Protein AF-A0A2S6RCK6-F1 (afdb_monomer)

Sequence (88 aa):
MTVTLTIAAEKADNIVFAVEAGMERLRKKFLPERPPEACCHACGGLLYRDYVRLRQIDAEGQPIWLHIGSCLTQFASSRRRAAEARIG

Foldseek 3Di:
DDDDDPDPVVNVVVVVVVVVVVVVVVCVVPVPPDDQCDAAPQPRHGCDDAKDWDPDADPVRHTHMHHPDPSVVVVVVVVVVVVVVVVD

Radius of gyration: 20.72 Å; Cα contacts (8 Å, |Δi|>4): 61; chains: 1; bounding box: 38×21×61 Å

Secondary structure (DSSP, 8-state):
--------HHHHHHHHHHHHHHHHHHHHHS-----TT-B-TTT--B-SSSEEEEEEE-TTSPEEEEETTHHHHHHHHHHHHHHHTTT-

pLDDT: mean 78.56, std 15.23, range [34.44, 94.06]

Solvent-accessible surface area (backbone atoms only — not comparable to full-atom values): 5471 Å² total; per-residue (Å²): 138,84,86,84,80,88,68,57,65,73,63,51,51,56,50,51,53,52,48,52,56,49,50,51,52,50,47,64,74,67,50,76,95,66,61,93,82,45,42,17,72,71,77,63,46,78,67,85,73,66,62,45,75,53,102,46,61,49,97,86,68,45,77,36,30,28,40,68,56,70,46,42,55,51,50,54,52,51,52,50,53,60,52,50,68,72,76,109

Mean predicted aligned error: 12.09 Å

Structure (mmCIF, N/CA/C/O backbone):
data_AF-A0A2S6RCK6-F1
#
_entry.id   AF-A0A2S6RCK6-F1
#
loop_
_atom_site.group_PDB
_atom_site.id
_atom_site.type_symbol
_atom_site.label_atom_id
_atom_site.label_alt_id
_atom_site.label_comp_id
_atom_site.label_asym_id
_atom_site.label_entity_id
_atom_site.label_seq_id
_atom_site.pdbx_PDB_ins_code
_atom_site.Cartn_x
_atom_site.Cartn_y
_atom_site.Cartn_z
_atom_site.occupancy
_atom_site.B_iso_or_equiv
_atom_site.auth_seq_id
_atom_site.auth_comp_id
_atom_site.auth_asym_id
_atom_site.auth_atom_id
_atom_site.pdbx_PDB_model_num
ATOM 1 N N . MET A 1 1 ? -15.984 -2.953 -43.891 1.00 34.44 1 MET A N 1
ATOM 2 C CA . MET A 1 1 ? -14.631 -2.739 -44.449 1.00 34.44 1 MET A CA 1
ATOM 3 C C . MET A 1 1 ? -13.652 -2.759 -43.294 1.00 34.44 1 MET A C 1
ATOM 5 O O . MET A 1 1 ? -13.826 -1.976 -42.371 1.00 34.44 1 MET A O 1
ATOM 9 N N . THR A 1 2 ? -12.686 -3.672 -43.310 1.00 34.72 2 THR A N 1
ATOM 10 C CA . THR A 1 2 ? -11.661 -3.802 -42.265 1.00 34.72 2 THR A CA 1
ATOM 11 C C . THR A 1 2 ? -10.381 -3.176 -42.805 1.00 34.72 2 THR A C 1
ATOM 13 O O . THR A 1 2 ? -9.914 -3.580 -43.866 1.00 34.72 2 THR A O 1
ATOM 16 N N . VAL A 1 3 ? -9.857 -2.148 -42.136 1.00 39.34 3 VAL A N 1
ATOM 17 C CA . VAL A 1 3 ? -8.616 -1.472 -42.540 1.00 39.34 3 VAL A CA 1
ATOM 18 C C . VAL A 1 3 ? -7.461 -2.135 -41.799 1.00 39.34 3 VAL A C 1
ATOM 20 O O . VAL A 1 3 ? -7.303 -1.945 -40.596 1.00 39.34 3 VAL A O 1
ATOM 23 N N . THR A 1 4 ? -6.668 -2.931 -42.512 1.00 42.16 4 THR A N 1
ATOM 24 C CA . THR A 1 4 ? -5.470 -3.575 -41.964 1.00 42.16 4 THR A CA 1
ATOM 25 C C . THR A 1 4 ? -4.271 -2.661 -42.214 1.00 42.16 4 THR A C 1
ATOM 27 O O . THR A 1 4 ? -3.811 -2.527 -43.344 1.00 42.16 4 THR A O 1
ATOM 30 N N . LEU A 1 5 ? -3.793 -1.984 -41.167 1.00 51.62 5 LEU A N 1
ATOM 31 C CA . LEU A 1 5 ? -2.601 -1.131 -41.206 1.00 51.62 5 LEU A CA 1
ATOM 32 C C . LEU A 1 5 ? -1.351 -1.976 -40.935 1.00 51.62 5 LEU A C 1
ATOM 34 O O . LEU A 1 5 ? -1.092 -2.369 -39.799 1.00 51.62 5 LEU A O 1
ATOM 38 N N . THR A 1 6 ? -0.561 -2.239 -41.974 1.00 52.25 6 THR A N 1
ATOM 39 C CA . THR A 1 6 ? 0.749 -2.893 -41.860 1.00 52.25 6 THR A CA 1
ATOM 40 C C . THR A 1 6 ? 1.778 -1.866 -41.381 1.00 52.25 6 THR A C 1
ATOM 42 O O . THR A 1 6 ? 2.424 -1.179 -42.172 1.00 52.25 6 THR A O 1
ATOM 45 N N . ILE A 1 7 ? 1.900 -1.700 -40.064 1.00 55.88 7 ILE A N 1
ATOM 46 C CA . ILE A 1 7 ? 2.973 -0.898 -39.468 1.00 55.88 7 ILE A CA 1
ATOM 47 C C . ILE A 1 7 ? 4.248 -1.744 -39.556 1.00 55.88 7 ILE A C 1
ATOM 49 O O . ILE A 1 7 ? 4.311 -2.820 -38.968 1.00 55.88 7 ILE A O 1
ATOM 53 N N . ALA A 1 8 ? 5.244 -1.294 -40.326 1.00 54.91 8 ALA A N 1
ATOM 54 C CA . ALA A 1 8 ? 6.557 -1.940 -40.372 1.00 54.91 8 ALA A CA 1
ATOM 55 C C . ALA A 1 8 ? 7.094 -2.092 -38.937 1.00 54.91 8 ALA A C 1
ATOM 57 O O . ALA A 1 8 ? 7.093 -1.107 -38.198 1.00 54.91 8 ALA A O 1
ATOM 58 N N . ALA A 1 9 ? 7.504 -3.304 -38.547 1.00 55.72 9 ALA A N 1
ATOM 59 C CA . ALA A 1 9 ? 7.821 -3.674 -37.161 1.00 55.72 9 ALA A CA 1
ATOM 60 C C . ALA A 1 9 ? 8.748 -2.663 -36.452 1.00 55.72 9 ALA A C 1
ATOM 62 O O . ALA A 1 9 ? 8.456 -2.241 -35.339 1.00 55.72 9 ALA A O 1
ATOM 63 N N . GLU A 1 10 ? 9.750 -2.130 -37.158 1.00 54.78 10 GLU A N 1
ATOM 64 C CA . GLU A 1 10 ? 10.670 -1.103 -36.641 1.00 54.78 10 GLU A CA 1
ATOM 65 C C . GLU A 1 10 ? 9.970 0.198 -36.197 1.00 54.78 10 GLU A C 1
ATOM 67 O O . GLU A 1 10 ? 10.394 0.866 -35.254 1.00 54.78 10 GLU A O 1
ATOM 72 N N . LYS A 1 11 ? 8.877 0.600 -36.858 1.00 54.78 11 LYS A N 1
ATOM 73 C CA . LYS A 1 11 ? 8.086 1.777 -36.456 1.00 54.78 11 LYS A CA 1
ATOM 74 C C . LYS A 1 11 ? 7.189 1.480 -35.257 1.00 54.78 11 LYS A C 1
ATOM 76 O O . LYS A 1 11 ? 6.923 2.393 -34.479 1.00 54.78 11 LYS A O 1
ATOM 81 N N . ALA A 1 12 ? 6.737 0.236 -35.103 1.00 59.06 12 ALA A N 1
ATOM 82 C CA . ALA A 1 12 ? 5.977 -0.188 -33.933 1.00 59.06 12 ALA A CA 1
ATOM 83 C C . ALA A 1 12 ? 6.871 -0.208 -32.682 1.00 59.06 12 ALA A C 1
ATOM 85 O O . ALA A 1 12 ? 6.471 0.332 -31.652 1.00 59.06 12 ALA A O 1
ATOM 86 N N . ASP A 1 13 ? 8.106 -0.699 -32.804 1.00 61.03 13 ASP A N 1
ATOM 87 C CA . ASP A 1 13 ? 9.079 -0.723 -31.705 1.00 61.03 13 ASP A CA 1
ATOM 88 C C . ASP A 1 13 ? 9.384 0.689 -31.187 1.00 61.03 13 ASP A C 1
ATOM 90 O O . ASP A 1 13 ? 9.360 0.942 -29.984 1.00 61.03 13 ASP A O 1
ATOM 94 N N . ASN A 1 14 ? 9.567 1.657 -32.090 1.00 68.19 14 ASN A N 1
ATOM 95 C CA . ASN A 1 14 ? 9.793 3.058 -31.721 1.00 68.19 14 ASN A CA 1
ATOM 96 C C . ASN A 1 14 ? 8.623 3.679 -30.938 1.00 68.19 14 ASN A C 1
ATOM 98 O O . ASN A 1 14 ? 8.837 4.491 -30.034 1.00 68.19 14 ASN A O 1
ATOM 102 N N . ILE A 1 15 ? 7.383 3.300 -31.264 1.00 70.00 15 ILE A N 1
ATOM 103 C CA . ILE A 1 15 ? 6.195 3.752 -30.531 1.00 70.00 15 ILE A CA 1
ATOM 104 C C . ILE A 1 15 ? 6.172 3.120 -29.138 1.00 70.00 15 ILE A C 1
ATOM 106 O O . ILE A 1 15 ? 5.939 3.829 -28.159 1.00 70.00 15 ILE A O 1
ATOM 110 N N . VAL A 1 16 ? 6.460 1.820 -29.032 1.00 71.69 16 VAL A N 1
ATOM 111 C CA . VAL A 1 16 ? 6.515 1.107 -27.746 1.00 71.69 16 VAL A CA 1
ATOM 112 C C . VAL A 1 16 ? 7.574 1.724 -26.832 1.00 71.69 16 VAL A C 1
ATOM 114 O O . VAL A 1 16 ? 7.244 2.120 -25.716 1.00 71.69 16 VAL A O 1
ATOM 117 N N . PHE A 1 17 ? 8.797 1.938 -27.322 1.00 74.19 17 PHE A N 1
ATOM 118 C CA . PHE A 1 17 ? 9.861 2.578 -26.540 1.00 74.19 17 PHE A CA 1
ATOM 119 C C . PHE A 1 17 ? 9.487 3.989 -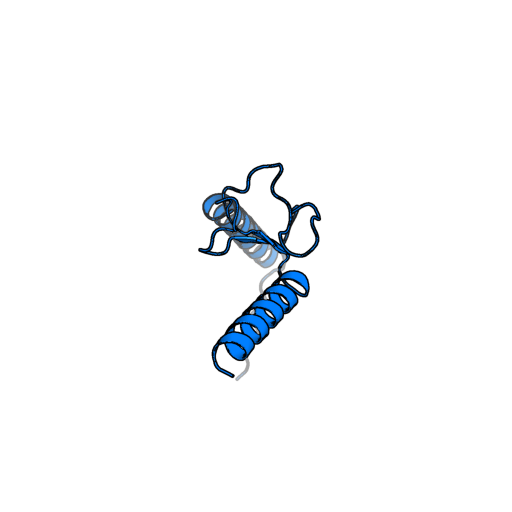26.070 1.00 74.19 17 PHE A C 1
ATOM 121 O O . PHE A 1 17 ? 9.752 4.360 -24.924 1.00 74.19 17 PHE A O 1
ATOM 128 N N . ALA A 1 18 ? 8.850 4.792 -26.927 1.00 73.81 18 ALA A N 1
ATOM 129 C CA . ALA A 1 18 ? 8.411 6.135 -26.556 1.00 73.81 18 ALA A CA 1
ATOM 130 C C . ALA A 1 18 ? 7.327 6.108 -25.463 1.00 73.81 18 ALA A C 1
ATOM 132 O O . ALA A 1 18 ? 7.352 6.941 -24.548 1.00 73.81 18 ALA A O 1
ATOM 133 N N . VAL A 1 19 ? 6.405 5.143 -25.536 1.00 72.69 19 VAL A N 1
ATOM 134 C CA . VAL A 1 19 ? 5.363 4.922 -24.526 1.00 72.69 19 VAL A CA 1
ATOM 135 C C . VAL A 1 19 ? 5.981 4.470 -23.207 1.00 72.69 19 VAL A C 1
ATOM 137 O O . VAL A 1 19 ? 5.687 5.072 -22.176 1.00 72.69 19 VAL A O 1
ATOM 140 N N . GLU A 1 20 ? 6.883 3.489 -23.217 1.00 77.31 20 GLU A N 1
ATOM 141 C CA . GLU A 1 20 ? 7.570 3.007 -22.014 1.00 77.31 20 GLU A CA 1
ATOM 142 C C . GLU A 1 20 ? 8.390 4.115 -21.343 1.00 77.31 20 GLU A C 1
ATOM 144 O O . GLU A 1 20 ? 8.261 4.346 -20.139 1.00 77.31 20 GLU A O 1
ATOM 149 N N . ALA A 1 21 ? 9.153 4.891 -22.119 1.00 78.19 21 ALA A N 1
ATOM 150 C CA . ALA A 1 21 ? 9.896 6.041 -21.609 1.00 78.19 21 ALA A CA 1
ATOM 151 C C . ALA A 1 21 ? 8.966 7.135 -21.047 1.00 78.19 21 ALA A C 1
ATOM 153 O O . ALA A 1 21 ? 9.292 7.800 -20.060 1.00 78.19 21 ALA A O 1
ATOM 154 N N . GLY A 1 22 ? 7.797 7.342 -21.661 1.00 77.88 22 GLY A N 1
ATOM 155 C CA . GLY A 1 22 ? 6.749 8.225 -21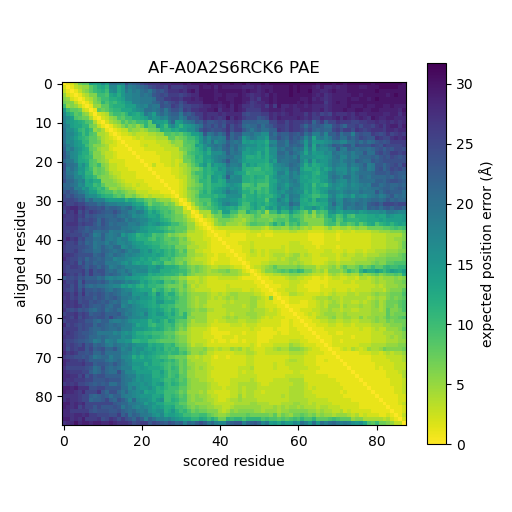.149 1.00 77.88 22 GLY A CA 1
ATOM 156 C C . GLY A 1 22 ? 6.187 7.747 -19.810 1.00 77.88 22 GLY A C 1
ATOM 157 O O . GLY A 1 22 ? 6.124 8.528 -18.859 1.00 77.88 22 GLY A O 1
ATOM 158 N N . MET A 1 23 ? 5.847 6.463 -19.723 1.00 75.81 23 MET A N 1
ATOM 159 C CA . MET A 1 23 ? 5.323 5.824 -18.517 1.00 75.81 23 MET A CA 1
ATOM 160 C C . MET A 1 23 ? 6.334 5.850 -17.374 1.00 75.81 23 MET A C 1
ATOM 162 O O . MET A 1 23 ? 5.958 6.172 -16.252 1.00 75.81 23 MET A O 1
ATOM 166 N N . GLU A 1 24 ? 7.617 5.616 -17.646 1.00 75.50 24 GLU A N 1
ATOM 167 C CA . GLU A 1 24 ? 8.673 5.680 -16.633 1.00 75.50 24 GLU A CA 1
ATOM 168 C C . GLU A 1 24 ? 8.871 7.108 -16.096 1.00 75.50 24 GLU A C 1
ATOM 170 O O . GLU A 1 24 ? 9.015 7.317 -14.890 1.00 75.50 24 GLU A O 1
ATOM 175 N N . ARG A 1 25 ? 8.798 8.133 -16.960 1.00 77.56 25 ARG A N 1
ATOM 176 C CA . ARG A 1 25 ? 8.831 9.544 -16.525 1.00 77.56 25 ARG A CA 1
ATOM 177 C C . ARG A 1 25 ? 7.630 9.911 -15.660 1.00 77.56 25 ARG A C 1
ATOM 179 O O . ARG A 1 25 ? 7.797 10.589 -14.647 1.00 77.56 25 ARG A O 1
ATOM 186 N N . LEU A 1 26 ? 6.431 9.469 -16.038 1.00 72.94 26 LEU A N 1
ATOM 187 C CA . LEU A 1 26 ? 5.222 9.677 -15.239 1.00 72.94 26 LEU A CA 1
ATOM 188 C C . LEU A 1 26 ? 5.319 8.936 -13.905 1.00 72.94 26 LEU A C 1
ATOM 190 O O . LEU A 1 26 ? 5.032 9.522 -12.865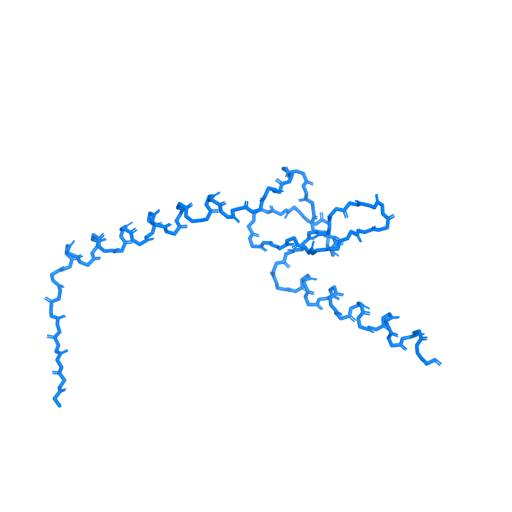 1.00 72.94 26 LEU A O 1
ATOM 194 N N . ARG A 1 27 ? 5.809 7.694 -13.918 1.00 69.69 27 ARG A N 1
ATOM 195 C CA . ARG A 1 27 ? 6.049 6.903 -12.714 1.00 69.69 27 ARG A CA 1
ATOM 196 C C . ARG A 1 27 ? 6.993 7.633 -11.770 1.00 69.69 27 ARG A C 1
ATOM 198 O O . ARG A 1 27 ? 6.656 7.745 -10.606 1.00 69.69 27 ARG A O 1
ATOM 205 N N . LYS A 1 28 ? 8.107 8.194 -12.254 1.00 69.56 28 LYS A N 1
ATOM 206 C CA . LYS A 1 28 ? 9.034 9.008 -11.443 1.00 69.56 28 LYS A CA 1
ATOM 207 C C . LYS A 1 28 ? 8.400 10.291 -10.910 1.00 69.56 28 LYS A C 1
ATOM 209 O O . LYS A 1 28 ? 8.604 10.625 -9.751 1.00 69.56 28 LYS A O 1
ATOM 214 N N . LYS A 1 29 ? 7.621 11.000 -11.733 1.00 69.62 29 LYS A N 1
ATOM 215 C CA . LYS A 1 29 ? 6.966 12.262 -11.349 1.00 69.62 29 LYS A CA 1
ATOM 216 C C . LYS A 1 29 ? 5.871 12.074 -10.295 1.00 69.62 29 LYS A C 1
ATOM 218 O O . LYS A 1 29 ? 5.659 12.959 -9.474 1.00 69.62 29 LYS A O 1
ATOM 223 N N . PHE A 1 30 ? 5.161 10.951 -10.351 1.00 66.62 30 PHE A N 1
ATOM 224 C CA . PHE A 1 30 ? 4.029 10.643 -9.475 1.00 66.62 30 PHE A CA 1
ATOM 225 C C . PHE A 1 30 ? 4.320 9.495 -8.507 1.00 66.62 30 PHE A C 1
ATOM 227 O O . PHE A 1 30 ? 3.400 8.989 -7.863 1.00 66.62 30 PHE A O 1
ATOM 234 N N . LEU A 1 31 ? 5.583 9.074 -8.405 1.00 63.06 31 LEU A N 1
ATOM 235 C CA . LEU A 1 31 ? 6.016 8.085 -7.432 1.00 63.06 31 LEU A CA 1
ATOM 236 C C . LEU A 1 31 ? 5.738 8.700 -6.059 1.00 63.06 31 LEU A C 1
ATOM 238 O O . LEU A 1 31 ? 6.241 9.790 -5.782 1.00 63.06 31 LEU A O 1
ATOM 242 N N . PRO A 1 32 ? 4.907 8.067 -5.215 1.00 59.56 32 PRO A N 1
ATOM 243 C CA . PRO A 1 32 ? 4.716 8.562 -3.865 1.00 59.56 32 PRO A CA 1
ATOM 244 C C . PRO A 1 32 ? 6.093 8.652 -3.208 1.00 59.56 32 PRO A C 1
ATOM 246 O O . PRO A 1 32 ? 6.850 7.681 -3.277 1.00 59.56 32 PRO A O 1
ATOM 249 N N . GLU A 1 33 ? 6.421 9.784 -2.581 1.00 66.94 33 GLU A N 1
ATOM 250 C CA . GLU A 1 33 ? 7.575 9.885 -1.684 1.00 66.94 33 GLU A CA 1
ATOM 251 C C . GLU A 1 33 ? 7.354 8.907 -0.528 1.00 66.94 33 GLU A C 1
ATOM 253 O O . GLU A 1 33 ? 6.734 9.216 0.491 1.00 66.94 33 GLU A O 1
ATOM 258 N N . ARG A 1 34 ? 7.769 7.662 -0.743 1.00 72.12 34 ARG A N 1
ATOM 259 C CA . ARG A 1 34 ? 7.743 6.609 0.253 1.00 72.12 34 ARG A CA 1
ATOM 260 C C . ARG A 1 34 ? 9.082 6.655 0.984 1.00 72.12 34 ARG A C 1
ATOM 262 O O . ARG A 1 34 ? 10.113 6.512 0.323 1.00 72.12 34 ARG A O 1
ATOM 269 N N . PRO A 1 35 ? 9.089 6.787 2.321 1.00 70.75 35 PRO A N 1
ATOM 270 C CA . PRO A 1 35 ? 10.295 6.568 3.103 1.00 70.75 35 PRO A CA 1
ATOM 271 C C . PRO A 1 35 ? 10.911 5.209 2.731 1.00 70.75 35 PRO A C 1
ATOM 273 O O . PRO A 1 35 ? 10.158 4.238 2.589 1.00 70.75 35 PRO A O 1
ATOM 276 N N . PRO A 1 36 ? 12.241 5.092 2.582 1.00 70.00 36 PRO A N 1
ATOM 277 C CA . PRO A 1 36 ? 12.895 3.828 2.228 1.00 70.00 36 PRO A CA 1
ATOM 278 C C . PRO A 1 36 ? 12.460 2.666 3.132 1.00 70.00 36 PRO A C 1
ATOM 280 O O . PRO A 1 36 ? 12.261 1.544 2.661 1.00 70.00 36 PRO A O 1
ATOM 283 N N . GLU A 1 37 ? 12.208 2.991 4.398 1.00 77.56 37 GLU A N 1
ATOM 284 C CA . GLU A 1 37 ? 11.869 2.089 5.499 1.00 77.56 37 GLU A CA 1
ATOM 285 C C . GLU A 1 37 ? 10.361 1.884 5.700 1.00 77.56 37 GLU A C 1
ATOM 287 O O . GLU A 1 37 ? 9.951 1.195 6.628 1.00 77.56 37 GLU A O 1
ATOM 292 N N . ALA A 1 38 ? 9.501 2.470 4.859 1.00 82.38 38 ALA A N 1
ATOM 293 C CA . ALA A 1 38 ? 8.065 2.301 5.041 1.00 82.38 38 ALA A CA 1
ATOM 294 C C . ALA A 1 38 ? 7.652 0.838 4.820 1.00 82.38 38 ALA A C 1
ATOM 296 O O . ALA A 1 38 ? 7.924 0.255 3.760 1.00 82.38 38 ALA A O 1
ATOM 297 N N . CYS A 1 39 ? 6.934 0.297 5.802 1.00 90.88 39 CYS A N 1
ATOM 298 C CA . CYS A 1 39 ? 6.365 -1.045 5.798 1.00 90.88 39 CYS A CA 1
ATOM 299 C C . CYS A 1 39 ? 4.852 -1.008 5.563 1.00 90.88 39 CYS A C 1
ATOM 301 O O . CYS A 1 39 ? 4.169 -0.024 5.847 1.00 90.88 39 CYS A O 1
ATOM 303 N N . CYS A 1 40 ? 4.317 -2.107 5.041 1.00 92.06 40 CYS A N 1
ATOM 304 C CA . CYS A 1 40 ? 2.886 -2.311 4.907 1.00 92.06 40 CYS A CA 1
ATOM 305 C C . CYS A 1 40 ? 2.236 -2.362 6.289 1.00 92.06 40 CYS A C 1
ATOM 307 O O . CYS A 1 40 ? 2.587 -3.206 7.107 1.00 92.06 40 CYS A O 1
ATOM 309 N N . HIS A 1 41 ? 1.230 -1.528 6.523 1.00 92.88 41 HIS A N 1
ATOM 310 C CA . HIS A 1 41 ? 0.514 -1.479 7.794 1.00 92.88 41 HIS A CA 1
ATOM 311 C C . HIS A 1 41 ? -0.253 -2.781 8.098 1.00 92.88 41 HIS A C 1
ATOM 313 O O . HIS A 1 41 ? -0.463 -3.121 9.254 1.00 92.88 41 HIS A O 1
ATOM 319 N N . ALA A 1 42 ? -0.667 -3.534 7.071 1.00 92.44 42 ALA A N 1
ATOM 320 C CA . ALA A 1 42 ? -1.437 -4.765 7.267 1.00 92.44 42 ALA A CA 1
ATOM 321 C C . ALA A 1 42 ? -0.571 -5.988 7.612 1.00 92.44 42 ALA A C 1
ATOM 323 O O . ALA A 1 42 ? -1.001 -6.825 8.400 1.00 92.44 42 ALA A O 1
ATOM 324 N N . CYS A 1 43 ? 0.614 -6.125 7.008 1.00 91.62 43 CYS A N 1
ATOM 325 C CA . CYS A 1 43 ? 1.451 -7.324 7.155 1.00 91.62 43 CYS A CA 1
ATOM 326 C C . CYS A 1 43 ? 2.855 -7.055 7.717 1.00 91.62 43 CYS A C 1
ATOM 328 O O . CYS A 1 43 ? 3.610 -7.998 7.921 1.00 91.62 43 CYS A O 1
ATOM 330 N N . GLY A 1 44 ? 3.241 -5.791 7.914 1.00 91.44 44 GLY A N 1
ATOM 331 C CA . GLY A 1 44 ? 4.585 -5.387 8.343 1.00 91.44 44 GLY A CA 1
ATOM 332 C C . GLY A 1 44 ? 5.677 -5.540 7.277 1.00 91.44 44 GLY A C 1
ATOM 333 O O . GLY A 1 44 ? 6.813 -5.141 7.508 1.00 91.44 44 GLY A O 1
ATOM 334 N N . GLY A 1 45 ? 5.361 -6.097 6.104 1.00 90.69 45 GLY A N 1
ATOM 335 C CA . GLY A 1 45 ? 6.334 -6.352 5.042 1.00 90.69 45 GLY A CA 1
ATOM 336 C C . GLY A 1 45 ? 6.810 -5.086 4.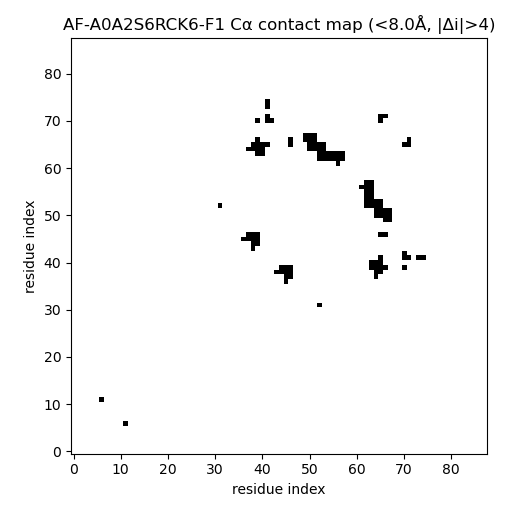327 1.00 90.69 45 GLY A C 1
ATOM 337 O O . GLY A 1 45 ? 6.074 -4.107 4.201 1.00 90.69 45 GLY A O 1
ATOM 338 N N . LEU A 1 46 ? 8.032 -5.130 3.797 1.00 89.50 46 LEU A N 1
ATOM 339 C CA . LEU A 1 46 ? 8.638 -4.019 3.061 1.00 89.50 46 LEU A CA 1
ATOM 340 C C . LEU A 1 46 ? 7.879 -3.698 1.758 1.00 89.50 46 LEU A C 1
ATOM 342 O O . LEU A 1 46 ? 7.315 -4.571 1.088 1.00 89.50 46 LEU A O 1
ATOM 346 N N . LEU A 1 47 ? 7.861 -2.415 1.392 1.00 85.44 47 LEU A N 1
ATOM 347 C CA . LEU A 1 47 ? 7.104 -1.882 0.255 1.00 85.44 47 LEU A CA 1
ATOM 348 C C . LEU A 1 47 ? 8.026 -1.587 -0.938 1.00 85.44 47 LEU A C 1
ATOM 350 O O . LEU A 1 47 ? 8.460 -0.457 -1.142 1.00 85.44 47 LEU A O 1
ATOM 354 N N . TYR A 1 48 ? 8.333 -2.607 -1.740 1.00 76.19 48 TYR A N 1
ATOM 355 C CA . TYR A 1 48 ? 9.239 -2.464 -2.890 1.00 76.19 48 TYR A CA 1
ATOM 356 C C . TYR A 1 48 ? 8.534 -1.987 -4.168 1.00 76.19 48 TYR A C 1
ATOM 358 O O . TYR A 1 48 ? 8.976 -1.037 -4.812 1.00 76.19 48 TYR A O 1
ATOM 366 N N . ARG A 1 49 ? 7.419 -2.630 -4.532 1.00 70.56 49 ARG A N 1
ATOM 367 C CA . ARG A 1 49 ? 6.564 -2.274 -5.675 1.00 70.56 49 ARG A CA 1
ATOM 368 C C . ARG A 1 49 ? 5.093 -2.483 -5.313 1.00 70.56 49 ARG A C 1
ATOM 370 O O . ARG A 1 49 ? 4.805 -3.210 -4.369 1.00 70.56 49 ARG A O 1
ATOM 377 N N . ASP A 1 50 ? 4.199 -1.835 -6.054 1.00 82.12 50 ASP A N 1
ATOM 378 C CA . ASP A 1 50 ? 2.741 -2.011 -5.967 1.00 82.12 50 ASP A CA 1
ATOM 379 C C . ASP A 1 50 ? 2.165 -1.743 -4.570 1.00 82.12 50 ASP A C 1
ATOM 381 O O . ASP A 1 50 ? 1.583 -2.601 -3.908 1.00 82.12 50 ASP A O 1
ATOM 385 N N . TYR A 1 51 ? 2.329 -0.503 -4.119 1.00 88.19 51 TYR A N 1
ATOM 386 C CA . TYR A 1 51 ? 1.786 -0.017 -2.860 1.00 88.19 51 TYR A CA 1
ATOM 387 C C . TYR A 1 51 ? 0.996 1.270 -3.053 1.00 88.19 51 TYR A C 1
ATOM 389 O O . TYR A 1 51 ? 1.167 1.997 -4.031 1.00 88.19 51 TYR A O 1
ATOM 397 N N . VAL A 1 52 ? 0.146 1.566 -2.078 1.00 87.50 52 VAL A N 1
ATOM 398 C CA . VAL A 1 52 ? -0.622 2.803 -2.019 1.00 87.50 52 VAL A CA 1
ATOM 399 C C . VAL A 1 52 ? -0.456 3.455 -0.652 1.00 87.50 52 VAL A C 1
ATOM 401 O O . VAL A 1 52 ? -0.471 2.783 0.381 1.00 87.50 52 VAL A O 1
ATOM 404 N N . ARG A 1 53 ? -0.307 4.782 -0.652 1.00 89.06 53 ARG A N 1
ATOM 405 C CA . ARG A 1 53 ? -0.443 5.605 0.550 1.00 89.06 53 ARG A CA 1
ATOM 406 C C . ARG A 1 53 ? -1.905 5.988 0.714 1.00 89.06 53 ARG A C 1
ATOM 408 O O . ARG A 1 53 ? -2.477 6.611 -0.181 1.00 89.06 53 ARG A O 1
ATOM 415 N N . LEU A 1 54 ? -2.507 5.668 1.849 1.00 87.94 54 LEU A N 1
ATOM 416 C CA . LEU A 1 54 ? -3.842 6.166 2.159 1.00 87.94 54 LEU A CA 1
ATOM 417 C C . LEU A 1 54 ? -3.764 7.621 2.641 1.00 87.94 54 LEU A C 1
ATOM 419 O O . LEU A 1 54 ? 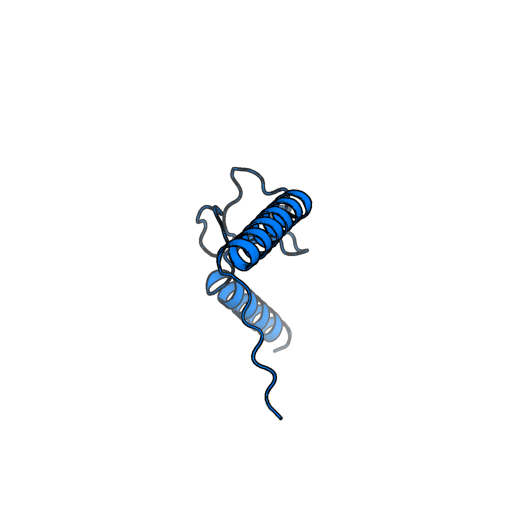-2.766 8.050 3.215 1.00 87.94 54 LEU A O 1
ATOM 423 N N . ARG A 1 55 ? -4.851 8.386 2.483 1.00 85.62 55 ARG A N 1
ATOM 424 C CA . ARG A 1 55 ? -4.987 9.740 3.070 1.00 85.62 55 ARG A CA 1
ATOM 425 C C . ARG A 1 55 ? -5.219 9.715 4.591 1.00 85.62 55 ARG A C 1
ATOM 427 O O . ARG A 1 55 ? -5.796 10.639 5.147 1.00 85.62 55 ARG A O 1
ATOM 434 N N . GLN A 1 56 ? -4.847 8.622 5.245 1.00 86.88 56 GLN A N 1
ATOM 435 C CA . GLN A 1 56 ? -5.125 8.335 6.645 1.00 86.88 56 GLN A CA 1
ATOM 436 C C . GLN A 1 56 ? -3.805 8.121 7.384 1.00 86.88 56 GLN A C 1
ATOM 438 O O . GLN A 1 56 ? -2.819 7.677 6.790 1.00 86.88 56 GLN A O 1
ATOM 443 N N . ILE A 1 57 ? -3.825 8.433 8.673 1.00 89.50 57 ILE A N 1
ATOM 444 C CA . ILE A 1 57 ? -2.735 8.187 9.615 1.00 89.50 57 ILE A CA 1
ATOM 445 C C . ILE A 1 57 ? -3.151 7.091 10.597 1.00 89.50 57 ILE A C 1
ATOM 447 O O . ILE A 1 57 ? -4.351 6.912 10.840 1.00 89.50 57 ILE A O 1
ATOM 451 N N . ASP A 1 58 ? -2.181 6.324 11.085 1.00 88.94 58 ASP A N 1
ATOM 452 C CA . ASP A 1 58 ? -2.391 5.340 12.147 1.00 88.94 58 ASP A CA 1
ATOM 453 C C . ASP A 1 58 ? -2.468 6.006 13.533 1.00 88.94 58 ASP A C 1
ATOM 455 O O . ASP A 1 58 ? -2.534 7.235 13.647 1.00 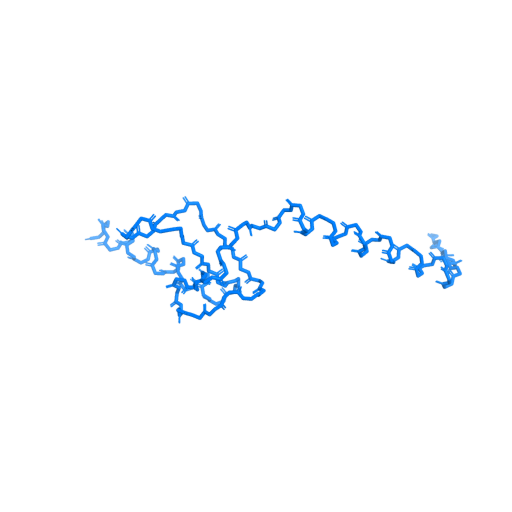88.94 58 ASP A O 1
ATOM 459 N N . ALA A 1 59 ? -2.559 5.191 14.587 1.00 87.50 59 ALA A N 1
ATOM 460 C CA . ALA A 1 59 ? -2.707 5.674 15.958 1.00 87.50 59 ALA A CA 1
ATOM 461 C C . ALA A 1 59 ? -1.452 6.419 16.447 1.00 87.50 59 ALA A C 1
ATOM 46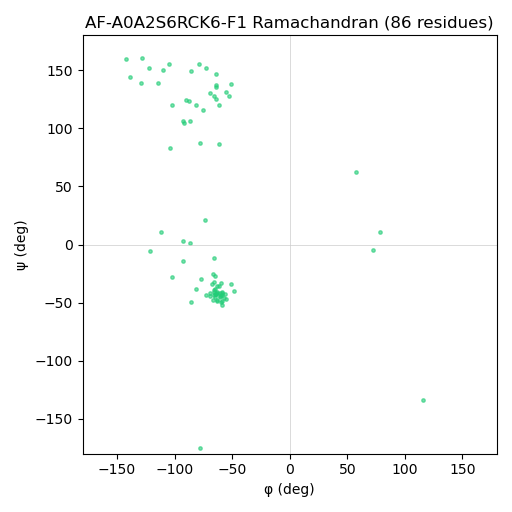3 O O . ALA A 1 59 ? -1.547 7.303 17.295 1.00 87.50 59 ALA A O 1
ATOM 464 N N . GLU A 1 60 ? -0.299 6.096 15.868 1.00 89.31 60 GLU A N 1
ATOM 465 C CA . GLU A 1 60 ? 1.012 6.677 16.134 1.00 89.31 60 GLU A CA 1
ATOM 466 C C . GLU A 1 60 ? 1.274 7.942 15.292 1.00 89.31 60 GLU A C 1
ATOM 468 O O . GLU A 1 60 ? 2.339 8.556 15.388 1.00 89.31 60 GLU A O 1
ATOM 473 N N . GLY A 1 61 ? 0.305 8.354 14.466 1.00 86.44 61 GLY A N 1
ATOM 474 C CA . GLY A 1 61 ? 0.395 9.532 13.607 1.00 86.44 61 GLY A CA 1
ATOM 475 C C . GLY A 1 61 ? 1.220 9.318 12.336 1.00 86.44 61 GLY A C 1
ATOM 476 O O . GLY A 1 61 ? 1.509 10.285 11.627 1.00 86.44 61 GLY A O 1
ATOM 477 N N . GLN A 1 62 ? 1.590 8.078 12.017 1.00 86.62 62 GLN A N 1
ATOM 478 C CA . GLN A 1 62 ? 2.348 7.742 10.822 1.00 86.62 62 GLN A CA 1
ATOM 479 C C . GLN A 1 62 ? 1.431 7.543 9.610 1.00 86.62 62 GLN A C 1
ATOM 481 O O . GLN A 1 62 ? 0.276 7.123 9.737 1.00 86.62 62 GLN A O 1
ATOM 486 N N . PRO A 1 63 ? 1.905 7.854 8.389 1.00 88.88 63 PRO A N 1
ATOM 487 C CA . PRO A 1 63 ? 1.120 7.618 7.188 1.00 88.88 63 PRO A CA 1
ATOM 488 C C . PRO A 1 63 ? 0.867 6.123 6.976 1.00 88.88 63 PRO A C 1
ATOM 490 O O . PRO A 1 63 ? 1.795 5.318 7.024 1.00 88.88 63 PRO A O 1
ATOM 493 N N . ILE A 1 64 ? -0.371 5.760 6.638 1.00 91.00 64 ILE A N 1
ATOM 494 C CA . ILE A 1 64 ? -0.714 4.364 6.356 1.00 91.00 64 ILE A CA 1
ATOM 495 C C . ILE A 1 64 ? -0.322 4.007 4.922 1.00 91.00 64 ILE A C 1
ATOM 497 O O . ILE A 1 64 ? -0.849 4.565 3.952 1.00 91.00 64 ILE A O 1
ATOM 501 N N . TRP A 1 65 ? 0.555 3.015 4.796 1.00 92.06 65 TRP A N 1
ATOM 502 C CA . TRP A 1 65 ? 0.971 2.427 3.528 1.00 92.06 65 TRP A CA 1
ATOM 503 C C . TRP A 1 65 ? 0.516 0.971 3.430 1.00 92.06 65 TRP A C 1
ATOM 505 O O . TRP A 1 65 ? 0.600 0.227 4.405 1.00 92.06 65 TRP A O 1
ATOM 515 N N . LEU A 1 66 ? 0.042 0.541 2.261 1.00 92.31 66 LEU A N 1
ATOM 516 C CA . LEU A 1 66 ? -0.462 -0.821 2.051 1.00 92.31 66 LEU A CA 1
ATOM 517 C C . LEU A 1 66 ? -0.008 -1.384 0.707 1.00 92.31 66 LEU A C 1
ATOM 519 O O . LEU A 1 66 ? 0.013 -0.656 -0.285 1.00 92.31 66 LEU A O 1
ATOM 523 N N . HIS A 1 67 ? 0.282 -2.688 0.651 1.00 92.19 67 HIS A N 1
ATOM 524 C CA . HIS A 1 67 ? 0.393 -3.396 -0.628 1.00 92.19 67 HIS A CA 1
ATOM 525 C C . HIS A 1 67 ? -0.958 -3.391 -1.349 1.00 92.19 67 HIS A C 1
ATOM 527 O O . HIS A 1 67 ? -2.006 -3.634 -0.740 1.00 92.19 67 HIS A O 1
ATOM 533 N N . ILE A 1 68 ? -0.929 -3.147 -2.656 1.00 89.62 68 ILE A N 1
ATOM 534 C CA . ILE A 1 68 ? -2.097 -3.283 -3.524 1.00 89.62 68 ILE A CA 1
ATOM 535 C C . ILE A 1 68 ? -2.438 -4.779 -3.628 1.00 89.62 68 ILE A C 1
ATOM 537 O O . ILE A 1 68 ? -1.564 -5.605 -3.875 1.00 89.62 68 ILE A O 1
ATOM 541 N N . GLY A 1 69 ? -3.708 -5.136 -3.414 1.00 89.75 69 GLY A N 1
ATOM 542 C CA . GLY A 1 69 ? -4.180 -6.524 -3.395 1.00 89.75 69 GLY A CA 1
ATOM 543 C C . GLY A 1 69 ? -4.713 -6.941 -2.023 1.00 89.75 69 GLY A C 1
ATOM 544 O O . GLY A 1 69 ? -5.481 -6.205 -1.403 1.00 89.75 69 GLY A O 1
ATOM 545 N N . SER A 1 70 ? -4.312 -8.121 -1.542 1.00 92.31 70 SER A N 1
ATOM 546 C CA . SER A 1 70 ? -4.861 -8.743 -0.325 1.00 92.31 70 SER A CA 1
ATOM 547 C C . SER A 1 70 ? -4.748 -7.862 0.924 1.00 92.31 70 SER A C 1
ATOM 549 O O . SER A 1 70 ? -5.718 -7.744 1.672 1.00 92.31 70 SER A O 1
ATOM 551 N N . CYS A 1 71 ? -3.608 -7.190 1.121 1.00 93.94 71 CYS A N 1
ATOM 552 C CA . CYS A 1 71 ? -3.378 -6.300 2.263 1.00 93.94 71 CYS A CA 1
ATOM 553 C C . CYS A 1 71 ? -4.382 -5.136 2.294 1.00 93.94 71 CYS A C 1
ATOM 555 O O . CYS A 1 71 ? -4.966 -4.842 3.338 1.00 93.94 71 CYS A O 1
ATOM 557 N N . LEU A 1 72 ? -4.630 -4.507 1.142 1.00 92.50 72 LEU A N 1
ATOM 558 C CA . LEU A 1 72 ? -5.606 -3.427 1.011 1.00 92.50 72 LEU A CA 1
ATOM 559 C C . LEU A 1 72 ? -7.039 -3.917 1.273 1.00 92.50 72 LEU A C 1
ATOM 561 O O . LEU A 1 72 ? -7.782 -3.283 2.026 1.00 92.50 72 LEU A O 1
ATOM 565 N N . THR A 1 73 ? -7.422 -5.065 0.708 1.00 93.62 73 THR A N 1
ATOM 566 C CA . THR A 1 73 ? -8.755 -5.660 0.907 1.00 93.62 73 THR A CA 1
ATOM 567 C C . THR A 1 73 ? -8.998 -6.050 2.365 1.00 93.62 73 THR A C 1
ATOM 569 O O . THR A 1 73 ? -10.082 -5.806 2.906 1.00 93.62 73 THR A O 1
ATOM 572 N N . GLN A 1 74 ? -7.992 -6.625 3.028 1.00 94.06 74 GLN A N 1
ATOM 573 C CA . GLN A 1 74 ? -8.072 -7.005 4.436 1.00 94.06 74 GLN A CA 1
ATOM 574 C C . GLN A 1 74 ? -8.214 -5.774 5.335 1.00 94.06 74 GLN A C 1
ATOM 576 O O . GLN A 1 74 ? -9.071 -5.762 6.222 1.00 94.06 74 GLN A O 1
ATOM 581 N N . PHE A 1 75 ? -7.439 -4.718 5.072 1.00 93.81 75 PHE A N 1
ATOM 582 C CA . PHE A 1 75 ? -7.549 -3.452 5.793 1.00 93.81 75 PHE A CA 1
ATOM 583 C C . PHE A 1 75 ? -8.953 -2.842 5.665 1.00 93.81 75 PHE A C 1
ATOM 585 O O . PHE A 1 75 ? -9.582 -2.514 6.674 1.00 93.81 75 PHE A O 1
ATOM 592 N N . ALA A 1 76 ? -9.489 -2.758 4.442 1.00 92.38 76 ALA A N 1
ATOM 593 C CA . ALA A 1 76 ? -10.838 -2.246 4.192 1.00 92.38 76 ALA A CA 1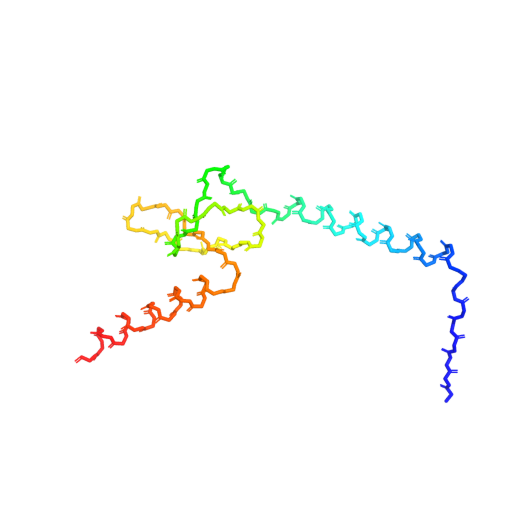
ATOM 594 C C . ALA A 1 76 ? -11.922 -3.087 4.894 1.00 92.38 76 ALA A C 1
ATOM 596 O O . ALA A 1 76 ? -12.842 -2.544 5.506 1.00 92.38 76 ALA A O 1
ATOM 597 N N . SER A 1 77 ? -11.782 -4.414 4.873 1.00 93.75 77 SER A N 1
ATOM 598 C CA . SER A 1 77 ? -12.712 -5.328 5.548 1.00 93.75 77 SER A CA 1
ATOM 599 C C . SER A 1 77 ? -12.678 -5.170 7.069 1.00 93.75 77 SER A C 1
ATOM 601 O O . SER A 1 77 ? -13.725 -5.177 7.715 1.00 93.75 77 SER A O 1
ATOM 603 N N . SER A 1 78 ? -11.485 -4.996 7.649 1.00 91.75 78 SER A N 1
ATOM 604 C CA . SER A 1 78 ? -11.312 -4.752 9.085 1.00 91.75 78 SER A CA 1
ATOM 605 C C . SER A 1 78 ? -11.974 -3.441 9.517 1.00 91.75 78 SER A C 1
ATOM 607 O O . SER A 1 78 ? -12.776 -3.426 10.450 1.00 91.75 78 SER A O 1
ATOM 609 N N . ARG A 1 79 ? -11.726 -2.360 8.766 1.00 90.62 79 ARG A N 1
ATOM 610 C CA . ARG A 1 79 ? -12.353 -1.042 8.959 1.00 90.62 79 ARG A CA 1
ATOM 611 C C . ARG A 1 79 ? -13.875 -1.112 8.939 1.00 90.62 79 ARG A C 1
ATOM 613 O O . ARG A 1 79 ? -14.514 -0.533 9.813 1.00 9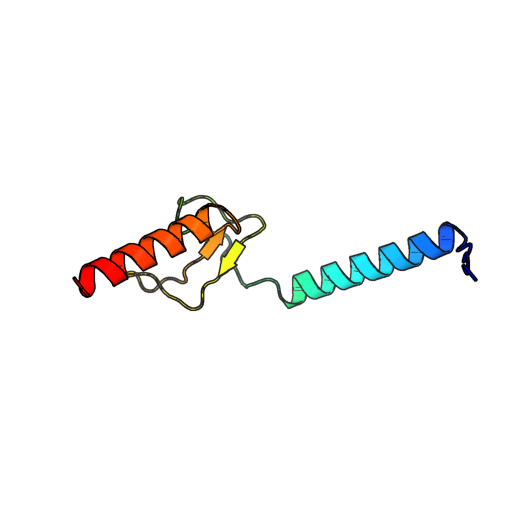0.62 79 ARG A O 1
ATOM 620 N N . ARG A 1 80 ? -14.440 -1.820 7.956 1.00 92.94 80 ARG A N 1
ATOM 621 C CA . ARG A 1 80 ? -15.890 -2.006 7.835 1.00 92.94 80 ARG A CA 1
ATOM 622 C C . ARG A 1 80 ? -16.463 -2.674 9.084 1.00 92.94 80 ARG A C 1
ATOM 624 O O . ARG A 1 80 ? -17.358 -2.110 9.698 1.00 92.94 80 ARG A O 1
ATOM 631 N N . ARG A 1 81 ? -15.894 -3.809 9.507 1.00 93.81 81 ARG A N 1
ATOM 632 C CA . ARG A 1 81 ? -16.350 -4.529 10.711 1.00 93.81 81 ARG A CA 1
ATOM 633 C C . ARG A 1 81 ? -16.262 -3.671 11.973 1.00 93.81 81 ARG A C 1
ATOM 635 O O . ARG A 1 81 ? -17.177 -3.684 12.785 1.00 93.81 81 ARG A O 1
ATOM 642 N N . ALA A 1 82 ? -15.184 -2.901 12.126 1.00 90.06 82 ALA A N 1
ATOM 643 C CA . ALA A 1 82 ? -15.024 -1.997 13.262 1.00 90.06 82 ALA A CA 1
ATOM 644 C C . ALA A 1 82 ? -16.053 -0.853 13.262 1.00 90.06 82 ALA A C 1
ATOM 646 O O . ALA A 1 82 ? -16.446 -0.396 14.330 1.00 90.06 82 ALA A O 1
ATOM 647 N N . ALA A 1 83 ? -16.482 -0.378 12.089 1.00 89.50 83 ALA A N 1
ATOM 648 C CA . ALA A 1 83 ? -17.549 0.612 11.979 1.00 89.50 83 ALA A CA 1
ATOM 649 C C . ALA A 1 83 ? -18.922 -0.000 12.298 1.00 89.50 83 ALA A C 1
ATOM 651 O O . ALA A 1 83 ? -19.679 0.591 13.059 1.00 89.50 83 ALA A O 1
ATOM 652 N N . GLU A 1 84 ? -19.211 -1.197 11.781 1.00 94.06 84 GLU A N 1
ATOM 653 C CA . GLU A 1 84 ? -20.451 -1.938 12.060 1.00 94.06 84 GLU A CA 1
ATOM 654 C C . GLU A 1 84 ? -20.620 -2.213 13.561 1.00 94.06 84 GLU A C 1
ATOM 656 O O . GLU A 1 84 ? -21.682 -1.950 14.118 1.00 94.06 84 GLU A O 1
ATOM 661 N N . ALA A 1 85 ? -19.548 -2.630 14.240 1.00 92.50 85 ALA A N 1
ATOM 662 C CA . ALA A 1 85 ? -19.546 -2.891 15.680 1.00 92.50 85 ALA A CA 1
ATOM 663 C C . ALA A 1 85 ? -19.757 -1.645 16.564 1.00 92.50 85 ALA A C 1
ATOM 665 O O . ALA A 1 85 ? -19.937 -1.788 17.765 1.00 92.50 85 ALA A O 1
ATOM 666 N N . ARG A 1 86 ? -19.681 -0.427 16.011 1.00 89.12 86 ARG A N 1
ATOM 667 C CA . ARG A 1 86 ? -19.976 0.820 16.747 1.00 89.12 86 ARG A CA 1
ATOM 668 C C . ARG A 1 86 ? -21.431 1.263 16.610 1.00 89.12 86 ARG A C 1
ATOM 670 O O . ARG A 1 86 ? -21.834 2.196 17.296 1.00 89.12 86 ARG A O 1
ATOM 677 N N . ILE A 1 87 ? -22.159 0.679 15.660 1.00 88.94 87 ILE A N 1
ATOM 678 C CA . ILE A 1 87 ? -23.535 1.055 15.320 1.00 88.94 87 ILE A CA 1
ATOM 679 C C . ILE A 1 87 ? -24.536 0.052 15.917 1.00 88.94 87 ILE A C 1
ATOM 681 O O . ILE A 1 87 ? -25.675 0.433 16.178 1.00 88.94 87 ILE A O 1
ATOM 685 N N . GLY A 1 88 ? -24.122 -1.206 16.111 1.00 63.84 88 GLY A N 1
ATOM 686 C CA . GLY A 1 88 ? -24.880 -2.237 16.836 1.00 63.84 88 GLY A CA 1
ATOM 687 C C . GLY A 1 88 ? -24.557 -2.267 18.321 1.00 63.84 88 GLY A C 1
ATOM 688 O O . GLY A 1 88 ? -25.443 -2.720 19.074 1.00 63.84 88 GLY A O 1
#